Protein AF-A0A2V5UMS6-F1 (afdb_monomer_lite)

Secondary structure (DSSP, 8-state):
-HHHHHHHHHHHHHHHHHHHHHHSPPPHHHHHHHHHHHHHHHHHHHHHHHHHHHHHHHTTSS-HHHHHHHHHHHHHHHHHHHHHHHHHHHHHHHHHHT-TTHHHHIIIIIHHHHHHHHHHHHHHHHHHHHHHTTTT---

Foldseek 3Di:
DLVVVLLCVLLVVLVVVVVVCVVDVDDVVRVVVQLVVLLVLQVVLQVVLVVVLVVLVVVQQAPCVVCVVVLCCLQQVLLVVLLVSLLVNLVVVCVVVVPPCSVVCSVRHSNSNSNSSSNNSSSVVSVVVCVVVVRRHDD

Structure (mmCIF, N/CA/C/O backbone):
data_AF-A0A2V5UMS6-F1
#
_entry.id   AF-A0A2V5UMS6-F1
#
loop_
_atom_site.group_PDB
_atom_site.id
_atom_site.type_symbol
_atom_site.label_atom_id
_atom_site.label_alt_id
_atom_site.label_comp_id
_atom_site.label_asym_id
_atom_site.label_entity_id
_atom_site.label_seq_id
_atom_site.pdbx_PDB_ins_code
_atom_site.Cartn_x
_atom_site.Cartn_y
_atom_site.Cartn_z
_atom_site.occupancy
_atom_site.B_iso_or_equiv
_atom_site.auth_seq_id
_atom_site.auth_comp_id
_atom_site.auth_asym_id
_atom_site.auth_atom_id
_atom_site.pdbx_PDB_model_num
ATOM 1 N N . MET A 1 1 ? -15.959 -8.116 -5.291 1.00 67.62 1 MET A N 1
ATOM 2 C CA . MET A 1 1 ? -15.735 -6.894 -6.104 1.00 67.62 1 MET A CA 1
ATOM 3 C C . MET A 1 1 ? -14.686 -5.946 -5.527 1.00 67.62 1 MET A C 1
ATOM 5 O O . MET A 1 1 ? -13.758 -5.630 -6.252 1.00 67.62 1 MET A O 1
ATOM 9 N N . ARG A 1 2 ? -14.749 -5.524 -4.252 1.00 76.19 2 ARG A N 1
ATOM 10 C CA . ARG A 1 2 ? -13.819 -4.509 -3.702 1.00 76.19 2 ARG A CA 1
ATOM 11 C C . ARG A 1 2 ? -12.326 -4.853 -3.845 1.00 76.19 2 ARG A C 1
ATOM 13 O O . ARG A 1 2 ? -11.553 -4.011 -4.280 1.00 76.19 2 ARG A O 1
ATOM 20 N N . ARG A 1 3 ? -11.933 -6.109 -3.595 1.00 76.44 3 ARG A N 1
ATOM 21 C CA . ARG A 1 3 ? -10.543 -6.562 -3.803 1.00 76.44 3 ARG A CA 1
ATOM 22 C C . ARG A 1 3 ? -10.074 -6.418 -5.260 1.00 76.44 3 ARG A C 1
ATOM 24 O O . ARG A 1 3 ? -8.953 -6.006 -5.499 1.00 76.44 3 ARG A O 1
ATOM 31 N N . ILE A 1 4 ? -10.947 -6.686 -6.231 1.00 80.75 4 ILE A N 1
ATOM 32 C CA . ILE A 1 4 ? -10.613 -6.541 -7.656 1.00 80.75 4 ILE A CA 1
ATOM 33 C C . ILE A 1 4 ? -10.322 -5.069 -7.968 1.00 80.75 4 ILE A C 1
ATOM 35 O O . ILE A 1 4 ? -9.287 -4.776 -8.546 1.00 80.75 4 ILE A O 1
ATOM 39 N N . ILE A 1 5 ? -11.163 -4.149 -7.480 1.00 82.69 5 ILE A N 1
ATOM 40 C CA . ILE A 1 5 ? -10.970 -2.699 -7.651 1.00 82.69 5 ILE A CA 1
ATOM 41 C C . ILE A 1 5 ? -9.620 -2.250 -7.073 1.00 82.69 5 ILE A C 1
ATOM 43 O O . ILE A 1 5 ? -8.888 -1.517 -7.730 1.00 82.69 5 ILE A O 1
ATOM 47 N N . GLY A 1 6 ? -9.265 -2.725 -5.874 1.00 73.75 6 GLY A N 1
ATOM 48 C CA . GLY A 1 6 ? -7.975 -2.429 -5.245 1.00 73.75 6 GLY A CA 1
ATOM 49 C C . GLY A 1 6 ? -6.785 -2.887 -6.091 1.00 73.75 6 GLY A C 1
ATOM 50 O O . GLY A 1 6 ? -5.886 -2.095 -6.368 1.00 73.75 6 GLY A O 1
ATOM 51 N N . CYS A 1 7 ? -6.808 -4.133 -6.573 1.00 80.25 7 CYS A N 1
ATOM 52 C CA . CYS A 1 7 ? -5.758 -4.656 -7.449 1.00 80.25 7 CYS A CA 1
ATOM 53 C C . CYS A 1 7 ? -5.682 -3.897 -8.782 1.00 80.25 7 CYS A C 1
ATOM 55 O O . CYS A 1 7 ? -4.581 -3.626 -9.262 1.00 80.25 7 CYS A O 1
ATOM 57 N N . THR A 1 8 ? -6.824 -3.522 -9.369 1.00 82.69 8 THR A N 1
ATOM 58 C CA . THR A 1 8 ? -6.875 -2.743 -10.615 1.00 82.69 8 THR A CA 1
ATOM 59 C C . THR A 1 8 ? -6.287 -1.347 -10.430 1.00 82.69 8 THR A C 1
ATOM 61 O O . THR A 1 8 ? -5.528 -0.915 -11.287 1.00 82.69 8 THR A O 1
ATOM 64 N N . LEU A 1 9 ? -6.569 -0.662 -9.317 1.00 81.75 9 LEU A N 1
ATOM 65 C CA . LEU A 1 9 ? -5.994 0.657 -9.022 1.00 81.75 9 LEU A CA 1
ATOM 66 C C . LEU A 1 9 ? -4.468 0.600 -8.891 1.00 81.75 9 LEU A C 1
ATOM 68 O O . LEU A 1 9 ? -3.777 1.423 -9.488 1.00 81.75 9 LEU A O 1
ATOM 72 N N . ILE A 1 10 ? -3.947 -0.394 -8.162 1.00 82.38 10 ILE A N 1
ATOM 73 C CA . ILE A 1 10 ? -2.498 -0.594 -8.011 1.00 82.38 10 ILE A CA 1
ATOM 74 C C . ILE A 1 10 ? -1.867 -0.896 -9.377 1.00 82.38 10 ILE A C 1
ATOM 76 O O . ILE A 1 10 ? -0.898 -0.250 -9.765 1.00 82.38 10 ILE A O 1
ATOM 80 N N . SER A 1 11 ? -2.454 -1.825 -10.139 1.00 77.69 11 SER A N 1
ATOM 81 C CA . SER A 1 11 ? -1.942 -2.217 -11.461 1.00 77.69 11 SER A CA 1
ATOM 82 C C . SER A 1 11 ? -1.955 -1.049 -12.449 1.00 77.69 11 SER A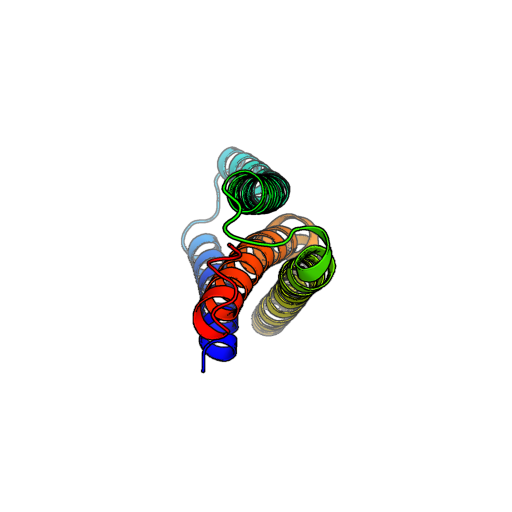 C 1
ATOM 84 O O . SER A 1 11 ? -0.977 -0.833 -13.157 1.00 77.69 11 SER A O 1
ATOM 86 N N . LEU A 1 12 ? -3.041 -0.270 -12.478 1.00 83.69 12 LEU A N 1
ATOM 87 C CA . LEU A 1 12 ? -3.199 0.877 -13.370 1.00 83.69 12 LEU A CA 1
ATOM 88 C C . LEU A 1 12 ? -2.189 1.981 -13.053 1.00 83.69 12 LEU A C 1
ATOM 90 O O . LEU A 1 12 ? -1.620 2.555 -13.975 1.00 83.69 12 LEU A O 1
ATOM 94 N N . ALA A 1 13 ? -1.950 2.271 -11.774 1.00 77.19 13 ALA A N 1
ATOM 95 C CA . ALA A 1 13 ? -0.986 3.290 -11.370 1.00 77.19 13 ALA A CA 1
ATOM 96 C C . ALA A 1 13 ? 0.449 2.921 -11.781 1.00 77.19 13 ALA A C 1
ATOM 98 O O . ALA A 1 13 ? 1.187 3.772 -12.276 1.00 77.19 13 ALA A O 1
ATOM 99 N N . ILE A 1 14 ? 0.819 1.646 -11.636 1.00 78.12 14 ILE A N 1
ATOM 100 C CA . ILE A 1 14 ? 2.140 1.136 -12.028 1.00 78.12 14 ILE A CA 1
ATOM 101 C C . ILE A 1 14 ? 2.278 1.124 -13.557 1.00 78.12 14 ILE A C 1
ATOM 103 O O . ILE A 1 14 ? 3.290 1.575 -14.087 1.00 78.12 14 ILE A O 1
ATOM 107 N N . LEU A 1 15 ? 1.234 0.699 -14.277 1.00 77.06 15 LEU A N 1
ATOM 108 C CA . LEU A 1 15 ? 1.198 0.732 -15.744 1.00 77.06 15 LEU A CA 1
ATOM 109 C C . LEU A 1 15 ? 1.281 2.157 -16.300 1.00 77.06 15 LEU A C 1
ATOM 111 O O . LEU A 1 15 ? 2.071 2.407 -17.203 1.00 77.06 15 LEU A O 1
ATOM 115 N N . MET A 1 16 ? 0.506 3.103 -15.760 1.00 75.50 16 MET A N 1
ATOM 116 C CA . MET A 1 16 ? 0.5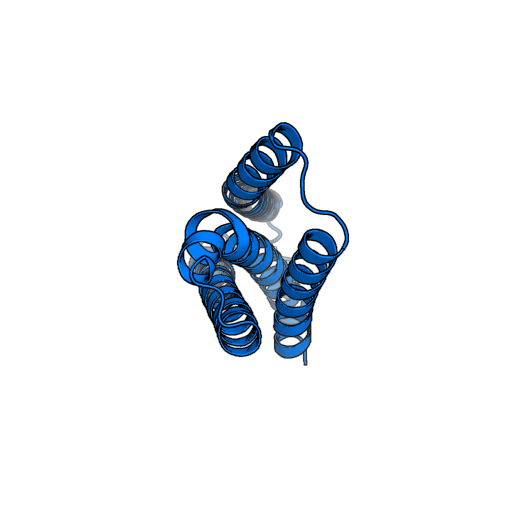77 4.504 -16.187 1.00 75.50 16 MET A CA 1
ATOM 117 C C . MET A 1 16 ? 1.972 5.081 -15.970 1.00 75.50 16 MET A C 1
ATOM 119 O O . MET A 1 16 ? 2.487 5.767 -16.847 1.00 75.50 16 MET A O 1
ATOM 123 N N . ARG A 1 17 ? 2.604 4.778 -14.831 1.00 72.00 17 ARG A N 1
ATOM 124 C CA . ARG A 1 17 ? 3.974 5.210 -14.557 1.00 72.00 17 ARG A CA 1
ATOM 125 C C . ARG A 1 17 ? 4.950 4.640 -15.590 1.00 72.00 17 ARG A C 1
ATOM 127 O O . ARG A 1 17 ? 5.729 5.408 -16.146 1.00 72.00 17 ARG A O 1
ATOM 134 N N . ALA A 1 18 ? 4.866 3.343 -15.887 1.00 68.56 18 ALA A N 1
ATOM 135 C CA . ALA A 1 18 ? 5.706 2.704 -16.900 1.00 68.56 18 ALA A CA 1
ATOM 136 C C . ALA A 1 18 ? 5.551 3.364 -18.285 1.00 68.56 18 ALA A C 1
ATOM 138 O O . ALA A 1 18 ? 6.548 3.706 -18.913 1.00 68.56 18 ALA A O 1
ATOM 139 N N . VAL A 1 19 ? 4.316 3.647 -18.715 1.00 67.94 19 VAL A N 1
ATOM 140 C CA . VAL A 1 19 ? 4.041 4.327 -19.996 1.00 67.94 19 VAL A CA 1
ATOM 141 C C . VAL A 1 19 ? 4.568 5.767 -20.012 1.00 67.94 19 VAL A C 1
ATOM 143 O O . VAL A 1 19 ? 5.121 6.210 -21.016 1.00 67.94 19 VAL A O 1
ATOM 146 N N . VAL A 1 20 ? 4.422 6.515 -18.913 1.00 66.12 20 VAL A N 1
ATOM 147 C CA . VAL A 1 20 ? 4.912 7.902 -18.819 1.00 66.12 20 VAL A CA 1
ATOM 148 C C . VAL A 1 20 ? 6.437 7.965 -18.919 1.00 66.12 20 VAL A C 1
ATOM 150 O O . VAL A 1 20 ? 6.952 8.850 -19.599 1.00 66.12 20 VAL A O 1
ATOM 153 N N . LEU A 1 21 ? 7.144 7.020 -18.296 1.00 62.22 21 LEU A N 1
ATOM 154 C CA . LEU A 1 21 ? 8.606 6.918 -18.377 1.00 62.22 21 LEU A CA 1
ATOM 155 C C . LEU A 1 21 ? 9.108 6.554 -19.773 1.00 62.22 21 LEU A C 1
ATOM 157 O O . LEU A 1 21 ? 10.153 7.050 -20.180 1.00 62.22 21 LEU A O 1
ATOM 161 N N . GLU A 1 22 ? 8.365 5.730 -20.515 1.00 61.59 22 GLU A N 1
ATOM 162 C CA . GLU A 1 22 ? 8.693 5.434 -21.914 1.00 61.59 22 GLU A CA 1
ATOM 163 C C . GLU A 1 22 ? 8.432 6.634 -22.836 1.00 61.59 22 GLU A C 1
ATOM 165 O O . GLU A 1 22 ? 9.221 6.904 -23.739 1.00 61.59 22 GLU A O 1
ATOM 170 N N . ALA A 1 23 ? 7.347 7.382 -22.607 1.00 59.34 23 ALA A N 1
ATOM 171 C CA . ALA A 1 23 ? 6.978 8.527 -23.440 1.00 59.34 23 ALA A CA 1
ATOM 172 C C . ALA A 1 23 ? 7.846 9.775 -23.192 1.00 59.34 23 ALA A C 1
ATOM 174 O O . ALA A 1 23 ? 8.004 10.601 -24.091 1.00 59.34 23 ALA A O 1
ATOM 175 N N . HIS A 1 24 ? 8.381 9.933 -21.979 1.00 56.72 24 HIS A N 1
ATOM 176 C CA . HIS A 1 24 ? 9.204 11.073 -21.581 1.00 56.72 24 HIS A CA 1
ATOM 177 C C . HIS A 1 24 ? 10.454 10.549 -20.866 1.00 56.72 24 HIS A C 1
ATOM 179 O O . HIS A 1 24 ? 10.401 10.350 -19.648 1.00 56.72 24 HIS A O 1
ATOM 185 N N . PRO A 1 25 ? 11.575 10.323 -21.581 1.00 57.47 25 PRO A N 1
ATOM 186 C CA . PRO A 1 25 ? 12.814 9.915 -20.934 1.00 57.47 25 PRO A CA 1
ATOM 187 C C . PRO A 1 25 ? 13.177 10.978 -19.890 1.00 57.47 25 PRO A C 1
ATOM 189 O O . PRO A 1 25 ? 13.256 12.166 -20.233 1.00 57.47 25 PRO A O 1
ATOM 192 N N . PRO A 1 26 ? 13.314 10.598 -18.609 1.00 55.03 26 PRO A N 1
ATOM 193 C CA . PRO A 1 26 ? 13.467 11.572 -17.548 1.00 55.03 26 PRO A CA 1
ATOM 194 C C . PRO A 1 26 ? 14.770 12.343 -17.753 1.00 55.03 26 PRO A C 1
ATOM 196 O O . PRO A 1 26 ? 15.816 11.779 -18.077 1.00 55.03 26 PRO A O 1
ATOM 199 N N . SER A 1 27 ? 14.714 13.659 -17.559 1.00 52.41 27 SER A N 1
ATOM 200 C CA . SER A 1 27 ? 15.935 14.421 -17.346 1.00 52.41 27 SER A CA 1
ATOM 201 C C . SER A 1 27 ? 16.548 13.971 -16.009 1.00 52.41 27 SER A C 1
ATOM 203 O O . SER A 1 27 ? 15.797 13.733 -15.062 1.00 52.41 27 SER A O 1
ATOM 205 N N . PRO A 1 28 ? 17.885 13.865 -15.895 1.00 57.69 28 PRO A N 1
ATOM 206 C CA . PRO A 1 28 ? 18.560 13.321 -14.713 1.00 57.69 28 PRO A CA 1
ATOM 207 C C . PRO A 1 28 ? 18.057 13.851 -13.351 1.00 57.69 28 PRO A C 1
ATOM 209 O O . PRO A 1 28 ? 17.862 13.039 -12.454 1.00 57.69 28 PRO A O 1
ATOM 212 N N . PRO A 1 29 ? 17.742 15.152 -13.164 1.00 59.28 29 PRO A N 1
ATOM 213 C CA . PRO A 1 29 ? 17.200 15.618 -11.883 1.00 59.28 29 PRO A CA 1
ATOM 214 C C . PRO A 1 29 ? 15.753 15.168 -11.611 1.00 59.28 29 PRO A C 1
ATOM 216 O O . PRO A 1 29 ? 15.359 15.057 -10.455 1.00 59.28 29 PRO A O 1
ATOM 219 N N . LEU A 1 30 ? 14.936 14.915 -12.639 1.00 60.62 30 LEU A N 1
ATOM 220 C CA . LEU A 1 30 ? 13.530 14.523 -12.476 1.00 60.62 30 LEU A CA 1
ATOM 221 C C . LEU A 1 30 ? 13.396 13.103 -11.907 1.00 60.62 30 LEU A C 1
ATOM 223 O O . LEU A 1 30 ? 12.480 12.832 -11.130 1.00 60.62 30 LEU A O 1
ATOM 227 N N . GLU A 1 31 ? 14.311 12.212 -12.286 1.00 64.69 31 GLU A N 1
ATOM 228 C CA . GLU A 1 31 ? 14.354 10.836 -11.792 1.00 64.69 31 GLU A CA 1
ATOM 229 C C . GLU A 1 31 ? 14.657 10.804 -10.289 1.00 64.69 31 GLU A C 1
ATOM 231 O O . GLU A 1 31 ? 13.918 10.171 -9.535 1.00 64.69 31 GLU A O 1
ATOM 236 N N . ASP A 1 32 ? 15.633 11.594 -9.833 1.00 65.88 32 ASP A N 1
ATOM 237 C CA . ASP A 1 32 ? 15.995 11.705 -8.416 1.00 65.88 32 ASP A CA 1
ATOM 238 C C . ASP A 1 32 ? 14.829 12.215 -7.551 1.00 65.88 32 ASP A C 1
ATOM 240 O O . ASP A 1 32 ? 14.541 11.657 -6.487 1.00 65.88 32 ASP A O 1
ATOM 244 N N . TYR A 1 33 ? 14.092 13.233 -8.017 1.00 68.94 33 TYR A N 1
ATOM 245 C CA . TYR A 1 33 ? 12.910 13.734 -7.303 1.00 68.94 33 TYR A CA 1
ATOM 246 C C . TYR A 1 33 ? 11.759 12.722 -7.276 1.00 68.94 33 TYR A C 1
ATOM 248 O O . TYR A 1 33 ? 11.061 12.616 -6.264 1.00 68.94 33 TYR A O 1
ATOM 256 N N . LEU A 1 34 ? 11.550 11.969 -8.361 1.00 68.38 34 LEU A N 1
ATOM 257 C CA . LEU A 1 34 ? 10.515 10.934 -8.433 1.00 68.38 34 LEU A CA 1
ATOM 258 C C . LEU A 1 34 ? 10.833 9.756 -7.512 1.00 68.38 34 LEU A C 1
ATOM 260 O O . LEU A 1 34 ? 9.951 9.321 -6.771 1.00 68.38 34 LEU A O 1
ATOM 264 N N . VAL A 1 35 ? 12.081 9.279 -7.508 1.00 71.25 35 VAL A N 1
ATOM 265 C CA . VAL A 1 35 ? 12.558 8.261 -6.561 1.00 71.25 35 VAL A CA 1
ATOM 266 C C . VAL A 1 35 ? 12.320 8.759 -5.138 1.00 71.25 35 VAL A C 1
ATOM 268 O O . VAL A 1 35 ? 11.621 8.106 -4.364 1.00 71.25 35 VAL A O 1
ATOM 271 N N . MET A 1 36 ? 12.807 9.955 -4.800 1.00 74.56 36 MET A N 1
ATOM 272 C CA . MET A 1 36 ? 12.665 10.503 -3.451 1.00 74.56 36 MET A CA 1
ATOM 273 C C . MET A 1 36 ? 11.192 10.640 -3.032 1.00 74.56 36 MET A C 1
ATOM 275 O O . MET A 1 36 ? 10.828 10.242 -1.925 1.00 74.56 36 MET A O 1
ATOM 279 N N . GLY A 1 37 ? 10.319 11.123 -3.921 1.00 74.38 37 GLY A N 1
ATOM 280 C CA . GLY A 1 37 ? 8.883 11.238 -3.659 1.00 74.38 37 GLY A CA 1
ATOM 281 C C . GLY A 1 37 ? 8.196 9.889 -3.422 1.00 74.38 37 GLY A C 1
ATOM 282 O O . GLY A 1 37 ? 7.389 9.758 -2.501 1.00 74.38 37 GLY A O 1
ATOM 283 N N . ILE A 1 38 ? 8.547 8.865 -4.201 1.00 78.81 38 ILE A N 1
ATOM 284 C CA . ILE A 1 38 ? 8.000 7.509 -4.069 1.00 78.81 38 ILE A CA 1
ATOM 285 C C . ILE A 1 38 ? 8.444 6.854 -2.752 1.00 78.81 38 ILE A C 1
ATOM 287 O O . ILE A 1 38 ? 7.632 6.238 -2.058 1.00 78.81 38 ILE A O 1
ATOM 291 N N . TRP A 1 39 ? 9.707 7.030 -2.364 1.00 78.75 39 TRP A N 1
ATOM 292 C CA . TRP A 1 39 ? 10.224 6.516 -1.093 1.00 78.75 39 TRP A CA 1
ATOM 293 C C . TRP A 1 39 ? 9.610 7.215 0.123 1.00 78.75 39 TRP A C 1
ATOM 295 O O . TRP A 1 39 ? 9.443 6.584 1.164 1.00 78.75 39 TRP A O 1
ATOM 305 N N . VAL A 1 40 ? 9.212 8.483 -0.009 1.00 84.12 40 VAL A N 1
ATOM 306 C CA . VAL A 1 40 ? 8.481 9.225 1.033 1.00 84.12 40 VAL A CA 1
ATOM 307 C C . VAL A 1 40 ? 7.003 8.819 1.097 1.00 84.12 40 VAL A C 1
ATOM 309 O O . VAL A 1 40 ? 6.406 8.849 2.176 1.00 84.12 40 VAL A O 1
ATOM 312 N N . LEU A 1 41 ? 6.405 8.384 -0.017 1.00 80.25 41 LEU A N 1
ATOM 313 C CA . LEU A 1 41 ? 4.996 7.983 -0.070 1.00 80.25 41 LEU A CA 1
ATOM 314 C C . LEU A 1 41 ? 4.684 6.822 0.883 1.00 80.25 41 LEU A C 1
ATOM 316 O O . LEU A 1 41 ? 3.656 6.849 1.555 1.00 80.25 41 LEU A O 1
ATOM 320 N N . VAL A 1 42 ? 5.564 5.821 0.964 1.00 83.56 42 VAL A N 1
ATOM 321 C CA . VAL A 1 42 ? 5.374 4.628 1.808 1.00 83.56 42 VAL A CA 1
ATOM 322 C C . VAL A 1 42 ? 5.226 4.977 3.298 1.00 83.56 42 VAL A C 1
ATOM 324 O O . VAL A 1 42 ? 4.177 4.664 3.872 1.00 83.56 42 VAL A O 1
ATOM 327 N N . PRO A 1 43 ? 6.204 5.643 3.949 1.00 85.56 43 PRO A N 1
ATOM 328 C CA . PRO A 1 43 ? 6.076 6.016 5.352 1.00 85.56 43 PRO A CA 1
ATOM 329 C C . PRO A 1 43 ? 4.940 7.017 5.577 1.00 85.56 43 PRO A C 1
ATOM 331 O O . PRO A 1 43 ? 4.265 6.922 6.598 1.00 85.56 43 PRO A O 1
ATOM 334 N N . MET A 1 44 ? 4.666 7.926 4.633 1.00 87.00 44 MET A N 1
ATOM 335 C CA . MET A 1 44 ? 3.558 8.882 4.762 1.00 87.00 44 MET A CA 1
ATOM 336 C C . MET A 1 44 ? 2.187 8.206 4.717 1.00 87.00 44 MET A C 1
ATOM 338 O O . MET A 1 44 ? 1.343 8.485 5.567 1.00 87.00 44 MET A O 1
ATOM 342 N N . ALA A 1 45 ? 1.961 7.285 3.778 1.00 87.06 45 ALA A N 1
ATOM 343 C CA . ALA A 1 45 ? 0.714 6.527 3.684 1.00 87.06 45 ALA A CA 1
ATOM 344 C C . ALA A 1 45 ? 0.476 5.688 4.947 1.00 87.06 45 ALA A C 1
ATOM 346 O O . ALA A 1 45 ? -0.642 5.640 5.469 1.00 87.06 45 ALA A O 1
ATOM 347 N N . PHE A 1 46 ? 1.533 5.064 5.469 1.00 87.94 46 PHE A N 1
ATOM 348 C CA . PHE A 1 46 ? 1.457 4.274 6.692 1.00 87.94 46 PHE A CA 1
ATOM 349 C C . PHE A 1 46 ? 1.185 5.151 7.922 1.00 87.94 46 PHE A C 1
ATOM 351 O O . PHE A 1 46 ? 0.267 4.865 8.693 1.00 87.94 46 PHE A O 1
ATOM 358 N N . LEU A 1 47 ? 1.914 6.262 8.067 1.00 90.69 47 LEU A N 1
ATOM 359 C CA . LEU A 1 47 ? 1.741 7.214 9.164 1.00 90.69 47 LEU A CA 1
ATOM 360 C C . LEU A 1 47 ? 0.329 7.809 9.172 1.00 90.69 47 LEU A C 1
ATOM 362 O O . LEU A 1 47 ? -0.321 7.818 10.214 1.00 90.69 47 LEU A O 1
ATOM 366 N N . LEU A 1 48 ? -0.176 8.247 8.016 1.00 91.00 48 LEU A N 1
ATOM 367 C CA . LEU A 1 48 ? -1.541 8.762 7.883 1.00 91.00 48 LEU A CA 1
ATOM 368 C C . LEU A 1 48 ? -2.583 7.708 8.274 1.00 91.00 48 LEU A C 1
ATOM 370 O O . LEU A 1 48 ? -3.523 8.023 9.003 1.00 91.00 48 LEU A O 1
ATOM 374 N N . SER A 1 49 ? -2.392 6.455 7.855 1.00 90.75 49 SER A N 1
ATOM 375 C CA . SER A 1 49 ? -3.295 5.352 8.211 1.00 90.75 49 SER A CA 1
ATOM 376 C C . SER A 1 49 ? -3.335 5.125 9.727 1.00 90.75 49 SER A C 1
ATOM 378 O O . SER A 1 49 ? -4.415 4.966 10.297 1.00 90.75 49 SER A O 1
ATOM 380 N N . ILE A 1 50 ? -2.176 5.179 10.396 1.00 91.94 50 ILE A N 1
ATOM 381 C CA . ILE A 1 50 ? -2.079 5.083 11.860 1.00 91.94 50 ILE A CA 1
ATOM 382 C C . ILE A 1 50 ? -2.749 6.279 12.537 1.00 91.94 50 ILE A C 1
ATOM 384 O O . ILE A 1 50 ? -3.525 6.087 13.471 1.00 91.94 50 ILE A O 1
ATOM 388 N N . ILE A 1 51 ? -2.481 7.505 12.078 1.00 91.38 51 ILE A N 1
ATOM 389 C CA . ILE A 1 51 ? -3.071 8.720 12.655 1.00 91.38 51 ILE A CA 1
ATOM 390 C C . ILE A 1 51 ? -4.597 8.629 12.611 1.00 91.38 51 ILE A C 1
ATOM 392 O O . ILE A 1 51 ? -5.253 8.853 13.627 1.00 91.38 51 ILE A O 1
ATOM 396 N N . VAL A 1 52 ? -5.177 8.244 11.471 1.00 89.81 52 VAL A N 1
ATOM 397 C CA . VAL A 1 52 ? -6.636 8.121 11.359 1.00 89.81 52 VAL A CA 1
ATOM 398 C C . VAL A 1 52 ? -7.171 6.979 12.225 1.00 89.81 52 VAL A C 1
ATOM 400 O O . VAL A 1 52 ? -8.193 7.162 12.884 1.00 89.81 52 VAL A O 1
ATOM 403 N N . PHE A 1 53 ? -6.483 5.835 12.290 1.00 90.69 53 PHE A N 1
ATOM 404 C CA . PHE A 1 53 ? -6.849 4.737 13.192 1.00 90.69 53 PHE A CA 1
ATOM 405 C C . PHE A 1 53 ? -6.901 5.199 14.659 1.00 90.69 53 PHE A C 1
ATOM 407 O O . PHE A 1 53 ? -7.889 4.958 15.355 1.00 90.69 53 PHE A O 1
ATOM 414 N N . LEU A 1 54 ? -5.884 5.938 15.112 1.00 91.06 54 LEU A N 1
ATOM 415 C CA . LEU A 1 54 ? -5.833 6.499 16.463 1.00 91.06 54 LEU A CA 1
ATOM 416 C C . LEU A 1 54 ? -6.941 7.531 16.697 1.00 91.06 54 LEU A C 1
ATOM 418 O O . LEU A 1 54 ? -7.611 7.464 17.724 1.00 91.06 54 LEU A O 1
ATOM 422 N N . ILE A 1 55 ? -7.189 8.438 15.744 1.00 90.75 55 ILE A N 1
ATOM 423 C CA . ILE A 1 55 ? -8.281 9.422 15.830 1.00 90.75 55 ILE A CA 1
ATOM 424 C C . ILE A 1 55 ? -9.636 8.718 15.965 1.00 90.75 55 ILE A C 1
ATOM 426 O O . ILE A 1 55 ? -10.442 9.100 16.810 1.00 90.75 55 ILE A O 1
ATOM 430 N N . LEU A 1 56 ? -9.896 7.670 15.177 1.00 88.56 56 LEU A N 1
ATOM 431 C CA . LEU A 1 56 ? -11.139 6.901 15.274 1.00 88.56 56 LEU A CA 1
ATOM 432 C C . LEU A 1 56 ? -11.288 6.226 16.646 1.00 88.56 56 LEU A C 1
ATOM 434 O O . LEU A 1 56 ? -12.396 6.187 17.183 1.00 88.56 56 LEU A O 1
ATOM 438 N N . GLY A 1 57 ? -10.190 5.740 17.230 1.00 87.56 57 GLY A N 1
ATOM 439 C CA . GLY A 1 57 ? -10.185 5.194 18.589 1.00 87.56 57 GLY A CA 1
ATOM 440 C C . GLY A 1 57 ? -10.437 6.248 19.666 1.00 87.56 57 GLY A C 1
ATOM 441 O O . GLY A 1 57 ? -11.249 6.028 20.560 1.00 87.56 57 GLY A O 1
ATOM 442 N N . LEU A 1 58 ? -9.794 7.416 19.558 1.00 89.19 58 LEU A N 1
ATOM 443 C CA . LEU A 1 58 ? -9.980 8.545 20.480 1.00 89.19 58 LEU A CA 1
ATOM 444 C C . LEU A 1 58 ? -11.416 9.079 20.453 1.00 89.19 58 LEU A C 1
ATOM 446 O O . LEU A 1 58 ? -11.978 9.402 21.496 1.00 89.19 58 LEU A O 1
ATOM 450 N N . LEU A 1 59 ? -12.034 9.114 19.271 1.00 88.50 59 LEU A N 1
ATOM 451 C CA . LEU A 1 59 ? -13.437 9.490 19.090 1.00 88.50 59 LEU A CA 1
ATOM 452 C C . LEU A 1 59 ? -14.423 8.385 19.505 1.00 88.50 59 LEU A C 1
ATOM 454 O O . LEU A 1 59 ? -15.618 8.541 19.265 1.00 88.50 59 LEU A O 1
ATOM 458 N N . LYS A 1 60 ? -13.945 7.269 20.078 1.00 82.94 60 LYS A N 1
ATOM 459 C CA . LYS A 1 60 ? -14.739 6.083 20.448 1.00 82.94 60 LYS A CA 1
ATOM 460 C C . LYS A 1 60 ? -15.562 5.489 19.295 1.00 82.94 60 LYS A C 1
ATOM 462 O O . LYS A 1 60 ? -16.504 4.735 19.512 1.00 82.94 60 LYS A O 1
ATOM 467 N N . LYS A 1 61 ? -15.185 5.775 18.046 1.00 83.81 61 LYS A N 1
ATOM 468 C CA . LYS A 1 61 ? -15.832 5.187 16.862 1.00 83.81 61 LYS A CA 1
ATOM 469 C C . LYS A 1 61 ? -15.440 3.727 16.677 1.00 83.81 61 LYS A C 1
ATOM 471 O O . LYS A 1 61 ? -16.191 2.951 16.106 1.00 83.81 61 LYS A O 1
ATOM 476 N N . ILE A 1 62 ? -14.269 3.338 17.175 1.00 86.81 62 ILE A N 1
ATOM 477 C CA . ILE A 1 62 ? -13.777 1.962 17.118 1.00 86.81 62 ILE A CA 1
ATOM 478 C C . ILE A 1 62 ? -13.170 1.554 18.461 1.00 86.81 62 ILE A C 1
ATOM 480 O O . ILE A 1 62 ? -12.574 2.373 19.164 1.00 86.81 62 ILE A O 1
ATOM 484 N N . ARG A 1 63 ? -13.235 0.262 18.787 1.00 86.19 63 ARG A N 1
ATOM 485 C CA . ARG A 1 63 ? -12.446 -0.321 19.879 1.00 86.19 63 ARG A CA 1
ATOM 486 C C . ARG A 1 63 ? -11.059 -0.702 19.381 1.00 86.19 63 ARG A C 1
ATOM 488 O O . ARG A 1 63 ? -10.897 -1.711 18.698 1.00 86.19 63 ARG A O 1
ATOM 495 N N . LEU A 1 64 ? -10.055 0.092 19.756 1.00 83.19 64 LEU A N 1
ATOM 496 C CA . LEU A 1 64 ? -8.662 -0.091 19.324 1.00 83.19 64 LEU A CA 1
ATOM 497 C C . LEU A 1 64 ? -8.150 -1.518 19.571 1.00 83.19 64 LEU A C 1
ATOM 499 O O . LEU A 1 64 ? -7.592 -2.122 18.663 1.00 83.19 64 LEU A O 1
ATOM 503 N N . ALA A 1 65 ? -8.390 -2.077 20.762 1.00 83.62 65 ALA A N 1
ATOM 504 C CA . ALA A 1 65 ? -7.907 -3.409 21.133 1.00 83.62 65 ALA A CA 1
ATOM 505 C C . ALA A 1 65 ? -8.489 -4.541 20.264 1.00 83.62 65 ALA A C 1
ATOM 507 O O . ALA A 1 65 ? -7.792 -5.506 19.969 1.00 83.62 65 ALA A O 1
ATOM 508 N N . GLU A 1 66 ? -9.745 -4.411 19.825 1.00 84.50 66 GLU A N 1
ATOM 509 C CA . GLU A 1 66 ? -10.417 -5.413 18.984 1.00 84.50 66 GLU A CA 1
ATOM 510 C C . GLU A 1 66 ? -10.045 -5.255 17.500 1.00 84.50 66 GLU A C 1
ATOM 512 O O . GLU A 1 66 ? -9.990 -6.233 16.758 1.00 84.50 66 GLU A O 1
ATOM 517 N N . GLN A 1 67 ? -9.791 -4.019 17.060 1.00 87.31 67 GLN A N 1
ATOM 518 C CA . GLN A 1 67 ? -9.612 -3.674 15.646 1.00 87.31 67 GLN A CA 1
ATOM 519 C C . GLN A 1 67 ? -8.152 -3.594 15.199 1.00 87.31 67 GLN A C 1
ATOM 521 O O . GLN A 1 67 ? -7.888 -3.597 13.999 1.00 87.31 67 GLN A O 1
ATOM 526 N N . PHE A 1 68 ? -7.202 -3.526 16.135 1.00 88.44 68 PHE A N 1
ATOM 527 C CA . PHE A 1 68 ? -5.780 -3.363 15.833 1.00 88.44 68 PHE A CA 1
ATOM 528 C C . PHE A 1 68 ? -5.258 -4.452 14.896 1.00 88.44 68 PHE A C 1
ATOM 530 O O . PHE A 1 68 ? -4.697 -4.144 13.849 1.00 88.44 68 PHE A O 1
ATOM 537 N N . PHE A 1 69 ? -5.478 -5.724 15.235 1.00 90.31 69 PHE A N 1
ATOM 538 C CA . PHE A 1 69 ? -4.970 -6.829 14.424 1.00 90.31 69 PHE A CA 1
ATOM 539 C C . PHE A 1 69 ? -5.577 -6.825 13.016 1.00 90.31 69 PHE A C 1
ATOM 541 O O . PHE A 1 69 ? -4.856 -6.974 12.034 1.00 90.31 69 PHE A O 1
ATOM 548 N N . ASP A 1 70 ? -6.884 -6.574 12.902 1.00 90.00 70 ASP A N 1
ATOM 549 C CA . ASP A 1 70 ? -7.572 -6.535 11.609 1.00 90.00 70 ASP A CA 1
ATOM 550 C C . ASP A 1 70 ? -7.105 -5.365 10.728 1.00 90.00 70 ASP A C 1
ATOM 552 O O . ASP A 1 70 ? -6.874 -5.536 9.528 1.00 90.00 70 ASP A O 1
ATOM 556 N N . PHE A 1 71 ? -6.888 -4.192 11.330 1.00 92.44 71 PHE A N 1
ATOM 557 C CA . PHE A 1 71 ? -6.292 -3.035 10.664 1.00 92.44 71 PHE A CA 1
ATOM 558 C C . PHE A 1 71 ? -4.888 -3.361 10.144 1.00 92.44 71 PHE A C 1
ATOM 560 O O . PHE A 1 71 ? -4.620 -3.182 8.954 1.00 92.44 71 PHE A O 1
ATOM 567 N N . PHE A 1 72 ? -4.013 -3.896 11.001 1.00 91.50 72 PHE A N 1
ATOM 568 C CA . PHE A 1 72 ? -2.647 -4.257 10.620 1.00 91.50 72 PHE A CA 1
ATOM 569 C C . PHE A 1 72 ? -2.631 -5.310 9.512 1.00 91.50 72 PHE A C 1
ATOM 571 O O . PHE A 1 72 ? -1.936 -5.122 8.515 1.00 91.50 72 PHE A O 1
ATOM 578 N N . CYS A 1 73 ? -3.430 -6.374 9.626 1.00 92.00 73 CYS A N 1
ATOM 579 C CA . CYS A 1 73 ? -3.540 -7.399 8.590 1.00 92.00 73 CYS A CA 1
ATOM 580 C C . CYS A 1 73 ? -4.029 -6.829 7.256 1.00 92.00 73 CYS A C 1
ATOM 582 O O . CYS A 1 73 ? -3.519 -7.225 6.209 1.00 92.00 73 CYS A O 1
ATOM 584 N N . SER A 1 74 ? -4.983 -5.894 7.275 1.00 92.00 74 SER A N 1
ATOM 585 C CA . SER A 1 74 ? -5.446 -5.243 6.050 1.00 92.00 74 SER A CA 1
ATOM 586 C C . SER A 1 74 ? -4.343 -4.382 5.434 1.00 92.00 74 SER A C 1
ATOM 588 O O . SER A 1 74 ? -3.997 -4.564 4.269 1.00 92.00 74 SER A O 1
ATOM 590 N N . VAL A 1 75 ? -3.738 -3.481 6.208 1.00 92.69 75 VAL A N 1
ATOM 591 C CA . VAL A 1 75 ? -2.719 -2.550 5.704 1.00 92.69 75 VAL A CA 1
ATOM 592 C C . VAL A 1 75 ? -1.474 -3.293 5.211 1.00 92.69 75 VAL A C 1
ATOM 594 O O . VAL A 1 75 ? -1.068 -3.102 4.066 1.00 92.69 75 VAL A O 1
ATOM 597 N N . PHE A 1 76 ? -0.907 -4.196 6.017 1.00 92.31 76 PHE A N 1
ATOM 598 C CA . PHE A 1 76 ? 0.277 -4.969 5.624 1.00 92.31 76 PHE A CA 1
ATOM 599 C C . PHE A 1 76 ? -0.017 -5.983 4.520 1.00 92.31 76 PHE A C 1
ATOM 601 O O . PHE A 1 76 ? 0.788 -6.133 3.602 1.00 92.31 76 PHE A O 1
ATOM 608 N N . GLY A 1 77 ? -1.165 -6.664 4.573 1.00 92.12 77 GLY A N 1
ATOM 609 C CA . GLY A 1 77 ? -1.539 -7.643 3.553 1.00 92.12 77 GLY A CA 1
ATOM 610 C C . GLY A 1 77 ? -1.648 -7.006 2.170 1.00 92.12 77 GLY A C 1
ATOM 611 O O . GLY A 1 77 ? -1.145 -7.552 1.189 1.00 92.12 77 GLY A O 1
ATOM 612 N N . TRP A 1 78 ? -2.234 -5.811 2.094 1.00 93.38 78 TRP A N 1
ATOM 613 C CA . TRP A 1 78 ? -2.311 -5.064 0.844 1.00 93.38 78 TRP A CA 1
ATOM 614 C C . TRP A 1 78 ? -0.994 -4.403 0.442 1.00 93.38 78 TRP A C 1
ATOM 616 O O . TRP A 1 78 ? -0.717 -4.342 -0.752 1.00 93.38 78 TRP A O 1
ATOM 626 N N . ALA A 1 79 ? -0.163 -3.960 1.387 1.00 91.06 79 ALA A N 1
ATOM 627 C CA . ALA A 1 79 ? 1.180 -3.462 1.092 1.00 91.06 79 ALA A CA 1
ATOM 628 C C . ALA A 1 79 ? 2.053 -4.544 0.424 1.00 91.06 79 ALA A C 1
ATOM 630 O O . ALA A 1 79 ? 2.647 -4.303 -0.628 1.00 91.06 79 ALA A O 1
ATOM 631 N N . LEU A 1 80 ? 2.056 -5.764 0.975 1.00 92.06 80 LEU A N 1
ATOM 632 C CA . LEU A 1 80 ? 2.738 -6.921 0.382 1.00 92.06 80 LEU A CA 1
ATOM 633 C C . LEU A 1 80 ? 2.106 -7.335 -0.954 1.00 92.06 80 LEU A C 1
ATOM 635 O O . LEU A 1 80 ? 2.820 -7.635 -1.910 1.00 92.06 80 LEU A O 1
ATOM 639 N N . GLY A 1 81 ? 0.774 -7.302 -1.048 1.00 89.44 81 GLY A N 1
ATOM 640 C CA . GLY A 1 81 ? 0.064 -7.539 -2.305 1.00 89.44 81 GLY A CA 1
ATOM 641 C C . GLY A 1 81 ? 0.449 -6.532 -3.392 1.00 89.44 81 GLY A C 1
ATOM 642 O O . GLY A 1 81 ? 0.669 -6.917 -4.538 1.00 89.44 81 GLY A O 1
ATOM 643 N N . GLY A 1 82 ? 0.598 -5.257 -3.030 1.00 88.25 82 GLY A N 1
ATOM 644 C CA . GLY A 1 82 ? 1.030 -4.194 -3.930 1.00 88.25 82 GLY A CA 1
ATOM 645 C C . GLY A 1 82 ? 2.456 -4.387 -4.441 1.00 88.25 82 GLY A C 1
ATOM 646 O O . GLY A 1 82 ? 2.694 -4.222 -5.635 1.00 88.25 82 GLY A O 1
ATOM 647 N N . LEU A 1 83 ? 3.377 -4.835 -3.581 1.00 89.31 83 LEU A N 1
ATOM 648 C CA . LEU A 1 83 ? 4.730 -5.229 -3.989 1.00 89.31 83 LEU A CA 1
ATOM 649 C C . LEU A 1 83 ? 4.708 -6.399 -4.987 1.00 89.31 83 LEU A C 1
ATOM 651 O O . LEU A 1 83 ? 5.434 -6.387 -5.983 1.00 89.31 83 LEU A O 1
ATOM 655 N N . GLY A 1 84 ? 3.856 -7.398 -4.743 1.00 87.81 84 GLY A N 1
ATOM 656 C CA . GLY A 1 84 ? 3.677 -8.539 -5.643 1.00 87.81 84 GLY A CA 1
ATOM 657 C C . GLY A 1 84 ? 3.150 -8.124 -7.020 1.00 87.81 84 GLY A C 1
ATOM 658 O O . GLY A 1 84 ? 3.692 -8.550 -8.038 1.00 87.81 84 GLY A O 1
ATOM 659 N N . ILE A 1 85 ? 2.142 -7.244 -7.057 1.00 87.19 85 ILE A N 1
ATOM 660 C CA . ILE A 1 85 ? 1.591 -6.691 -8.305 1.00 87.19 85 ILE A CA 1
ATOM 661 C C . ILE A 1 85 ? 2.658 -5.887 -9.055 1.00 87.19 85 ILE A C 1
ATOM 663 O O . ILE A 1 85 ? 2.831 -6.089 -10.255 1.00 87.19 85 ILE A O 1
ATOM 667 N N . ALA A 1 86 ? 3.407 -5.025 -8.361 1.00 85.44 86 ALA A N 1
ATOM 668 C CA . ALA A 1 86 ? 4.496 -4.259 -8.963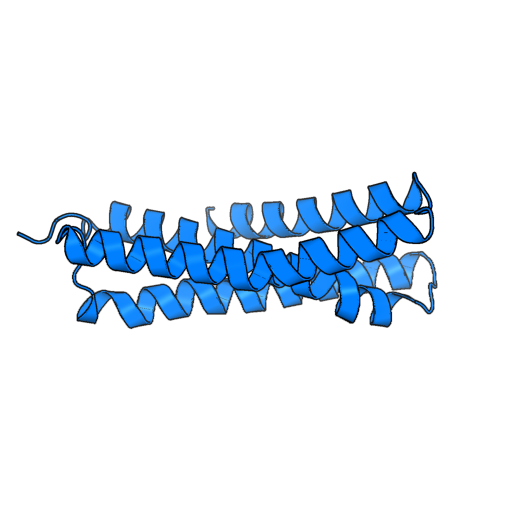 1.00 85.44 86 ALA A CA 1
ATOM 669 C C . ALA A 1 86 ? 5.553 -5.161 -9.594 1.00 85.44 86 ALA A C 1
ATOM 671 O O . ALA A 1 86 ? 5.915 -4.979 -10.755 1.00 85.44 86 ALA A O 1
ATOM 672 N N . SER A 1 87 ? 5.970 -6.192 -8.862 1.00 84.12 87 SER A N 1
ATOM 673 C CA . SER A 1 87 ? 6.926 -7.183 -9.354 1.00 84.12 87 SER A CA 1
ATOM 674 C C . SER A 1 87 ? 6.406 -7.874 -10.618 1.00 84.12 87 SER A C 1
ATOM 676 O O . SER A 1 87 ? 7.129 -7.965 -11.605 1.00 84.12 87 SER A O 1
ATOM 678 N N . ALA A 1 88 ? 5.140 -8.306 -10.628 1.00 84.75 88 ALA A N 1
ATOM 679 C CA . ALA A 1 88 ? 4.542 -8.982 -11.778 1.00 84.75 88 ALA A CA 1
ATOM 680 C C . ALA A 1 88 ? 4.478 -8.083 -13.026 1.00 84.75 88 ALA A C 1
ATOM 682 O O . ALA A 1 88 ? 4.836 -8.528 -14.117 1.00 84.75 88 ALA A O 1
ATOM 683 N N . VAL A 1 89 ? 4.063 -6.821 -12.867 1.00 82.12 89 VAL A N 1
ATOM 684 C CA . VAL A 1 89 ? 3.972 -5.857 -13.976 1.00 82.12 89 VAL A CA 1
ATOM 685 C C . VAL A 1 89 ? 5.355 -5.554 -14.545 1.00 82.12 89 VAL A C 1
ATOM 687 O O . VAL A 1 89 ? 5.542 -5.624 -15.758 1.00 82.12 89 VAL A O 1
ATOM 690 N N . VAL A 1 90 ? 6.344 -5.278 -13.692 1.00 78.00 90 VAL A N 1
ATOM 691 C CA . VAL A 1 90 ? 7.694 -4.957 -14.167 1.00 78.00 90 VAL A CA 1
ATOM 692 C C . VAL A 1 90 ? 8.362 -6.163 -14.817 1.00 78.00 90 VAL A C 1
ATOM 694 O O . VAL A 1 90 ? 8.997 -5.999 -15.855 1.00 78.00 90 VAL A O 1
ATOM 697 N N . ILE A 1 91 ? 8.193 -7.376 -14.277 1.00 81.50 91 ILE A N 1
ATOM 698 C CA . ILE A 1 91 ? 8.704 -8.601 -14.913 1.00 81.50 91 ILE A CA 1
ATOM 699 C C . ILE A 1 91 ? 8.090 -8.770 -16.306 1.00 81.50 91 ILE A C 1
ATOM 701 O O . ILE A 1 91 ? 8.822 -9.044 -17.255 1.00 81.50 91 ILE A O 1
ATOM 705 N N . ALA A 1 92 ? 6.778 -8.562 -16.453 1.00 80.75 92 ALA A N 1
ATOM 706 C CA . ALA A 1 92 ? 6.100 -8.673 -17.743 1.00 80.75 92 ALA A CA 1
ATOM 707 C C . ALA A 1 92 ? 6.621 -7.647 -18.766 1.00 80.75 92 ALA A C 1
ATOM 709 O O . ALA A 1 92 ? 6.939 -8.018 -19.894 1.00 80.75 92 ALA A O 1
ATOM 710 N N . ILE A 1 93 ? 6.770 -6.382 -18.362 1.00 75.75 93 ILE A N 1
ATOM 711 C CA . ILE A 1 93 ? 7.304 -5.309 -19.216 1.00 75.75 93 ILE A CA 1
ATOM 712 C C . ILE A 1 93 ? 8.772 -5.581 -19.575 1.00 75.75 93 ILE A C 1
ATOM 714 O O . ILE A 1 93 ? 9.162 -5.481 -20.735 1.00 75.75 93 ILE A O 1
ATOM 718 N N . SER A 1 94 ? 9.585 -6.001 -18.606 1.00 75.00 94 SER A N 1
ATOM 719 C CA . SER A 1 94 ? 11.012 -6.281 -18.819 1.00 75.00 94 SER A CA 1
ATOM 720 C C . SER A 1 94 ? 11.231 -7.467 -19.752 1.00 75.00 94 SER A C 1
ATOM 722 O O . SER A 1 94 ? 12.124 -7.422 -20.594 1.00 75.00 94 SER A O 1
ATOM 724 N N . ALA A 1 95 ? 10.400 -8.508 -19.634 1.00 78.81 95 ALA A N 1
ATOM 725 C CA . ALA A 1 95 ? 10.407 -9.646 -20.545 1.00 78.81 95 ALA A CA 1
ATOM 726 C C . ALA A 1 95 ? 9.962 -9.242 -21.958 1.00 78.81 95 ALA A C 1
ATOM 728 O O . ALA A 1 95 ? 10.557 -9.696 -22.932 1.00 78.81 95 ALA A O 1
ATOM 729 N N . TYR A 1 96 ? 8.957 -8.368 -22.071 1.00 79.00 96 TYR A N 1
ATOM 730 C CA . TYR A 1 96 ? 8.461 -7.876 -23.356 1.00 79.00 96 TYR A CA 1
ATOM 731 C C . TYR A 1 96 ? 9.502 -7.025 -24.104 1.00 79.00 96 TYR A C 1
ATOM 733 O O . TYR A 1 96 ? 9.686 -7.201 -25.305 1.00 79.00 96 TYR A O 1
ATOM 741 N N . TYR A 1 97 ? 10.226 -6.154 -23.395 1.00 73.06 97 TYR A N 1
ATOM 742 C CA . TYR A 1 97 ? 11.230 -5.255 -23.983 1.00 73.06 97 TYR A CA 1
ATOM 743 C C . TYR A 1 97 ? 12.677 -5.769 -23.911 1.00 73.06 97 TYR A C 1
ATOM 745 O O . TYR A 1 97 ? 13.594 -5.053 -24.309 1.00 73.06 97 TYR A O 1
ATOM 753 N N . ALA A 1 98 ? 12.907 -6.981 -23.392 1.00 72.69 98 ALA A N 1
ATOM 754 C CA . ALA A 1 98 ? 14.239 -7.547 -23.139 1.00 72.69 98 ALA A CA 1
ATOM 755 C C . ALA A 1 98 ? 15.182 -6.598 -22.360 1.00 72.69 98 ALA A C 1
ATOM 757 O O . ALA A 1 98 ? 16.392 -6.565 -22.591 1.00 72.69 98 ALA A O 1
ATOM 758 N N . SER A 1 99 ? 14.628 -5.806 -21.434 1.00 66.19 99 SER A N 1
ATOM 759 C CA . SER A 1 99 ? 15.383 -4.776 -20.716 1.00 66.19 99 SER A CA 1
ATOM 760 C C . SER A 1 99 ? 16.169 -5.368 -19.535 1.00 66.19 99 SER A C 1
ATOM 762 O O . SER A 1 99 ? 15.563 -5.949 -18.629 1.00 66.19 99 SER A O 1
ATOM 764 N N . PRO A 1 100 ? 17.501 -5.170 -19.459 1.00 65.06 100 PRO A N 1
ATOM 765 C CA . PRO A 1 100 ? 18.315 -5.627 -18.330 1.00 65.06 100 PRO A CA 1
ATOM 766 C C . PRO A 1 100 ? 18.1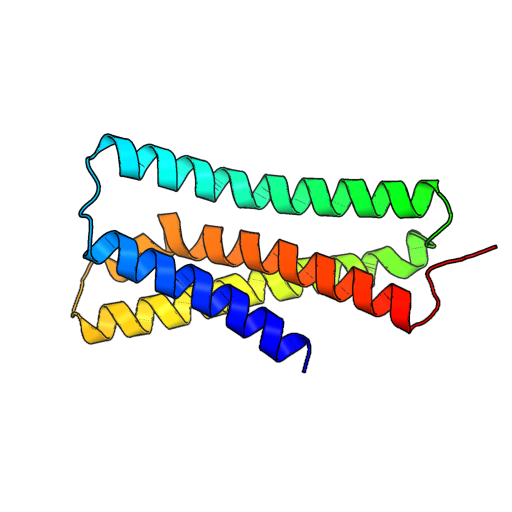00 -4.799 -17.051 1.00 65.06 100 PRO A C 1
ATOM 768 O O . PRO A 1 100 ? 18.564 -5.187 -15.981 1.00 65.06 100 PRO A O 1
ATOM 771 N N . GLN A 1 101 ? 17.401 -3.661 -17.138 1.00 64.44 101 GLN A N 1
ATOM 772 C CA . GLN A 1 101 ? 17.193 -2.734 -16.019 1.00 64.44 101 GLN A CA 1
ATOM 773 C C . GLN A 1 101 ? 15.947 -3.060 -15.173 1.00 64.44 101 GLN A C 1
ATOM 775 O O . GLN A 1 101 ? 15.774 -2.492 -14.096 1.00 64.44 101 GLN A O 1
ATOM 780 N N . GLY A 1 102 ? 15.111 -4.005 -15.612 1.00 61.47 102 GLY A N 1
ATOM 781 C CA . GLY A 1 102 ? 13.871 -4.406 -14.937 1.00 61.47 102 GLY A CA 1
ATOM 782 C C . GLY A 1 102 ? 13.982 -4.717 -13.438 1.00 61.47 102 GLY A C 1
ATOM 783 O O . GLY A 1 102 ? 13.177 -4.228 -12.647 1.00 61.47 102 GLY A O 1
ATOM 784 N N . PRO A 1 103 ? 14.987 -5.489 -12.986 1.00 60.69 103 PRO A N 1
ATOM 785 C CA . PRO A 1 103 ? 15.158 -5.769 -11.560 1.00 60.69 103 PRO A CA 1
ATOM 786 C C . PRO A 1 103 ? 15.456 -4.512 -10.730 1.00 60.69 103 PRO A C 1
ATOM 788 O O . PRO A 1 103 ? 15.029 -4.410 -9.582 1.00 60.69 103 PRO A O 1
ATOM 791 N N . PHE A 1 104 ? 16.158 -3.535 -11.311 1.00 63.38 104 PHE A N 1
ATOM 792 C CA . PHE A 1 104 ? 16.497 -2.285 -10.634 1.00 63.38 104 PHE A CA 1
ATOM 793 C C . PHE A 1 104 ? 15.279 -1.359 -10.530 1.00 63.38 104 PHE A C 1
ATOM 795 O O . PHE A 1 104 ? 15.057 -0.770 -9.471 1.00 63.38 104 PHE A O 1
ATOM 802 N N . SER A 1 105 ? 14.419 -1.288 -11.551 1.00 65.25 105 SER A N 1
ATOM 803 C CA . SER A 1 105 ? 13.194 -0.479 -11.461 1.00 65.25 105 SER A CA 1
ATOM 804 C C . SER A 1 105 ? 12.216 -1.001 -10.399 1.00 65.25 105 SER A C 1
ATOM 806 O O . SER A 1 105 ? 11.578 -0.192 -9.725 1.00 65.25 105 SER A O 1
ATOM 808 N N . ILE A 1 106 ? 12.175 -2.319 -10.147 1.00 61.56 106 ILE A N 1
ATOM 809 C CA . ILE A 1 106 ? 11.402 -2.910 -9.036 1.00 61.56 106 ILE A CA 1
ATOM 810 C C . ILE A 1 106 ? 11.898 -2.398 -7.682 1.00 61.56 106 ILE A C 1
ATOM 812 O O . ILE A 1 106 ? 11.093 -2.007 -6.841 1.00 61.56 106 ILE A O 1
ATOM 816 N N . ILE A 1 107 ? 13.212 -2.401 -7.454 1.00 61.88 107 ILE A N 1
ATOM 817 C CA . ILE A 1 107 ? 13.792 -2.084 -6.141 1.00 61.88 107 ILE A CA 1
ATOM 818 C C . ILE A 1 107 ? 13.687 -0.588 -5.837 1.00 61.88 107 ILE A C 1
ATOM 820 O O . ILE A 1 107 ? 13.345 -0.207 -4.719 1.00 61.88 107 ILE A O 1
ATOM 824 N N . PHE A 1 108 ? 13.975 0.261 -6.823 1.00 65.00 108 PHE A N 1
ATOM 825 C CA . PHE A 1 108 ? 14.156 1.691 -6.578 1.00 65.00 108 PHE A CA 1
ATOM 826 C C . PHE A 1 108 ? 12.898 2.526 -6.819 1.00 65.00 108 PHE A C 1
ATOM 828 O O . PHE A 1 108 ? 12.809 3.626 -6.275 1.00 65.00 108 PHE A O 1
ATOM 835 N N . LEU A 1 109 ? 11.927 2.024 -7.592 1.00 72.12 109 LEU A N 1
ATOM 836 C CA . LEU A 1 109 ? 10.802 2.833 -8.065 1.00 72.12 109 LEU A CA 1
ATOM 837 C C . LEU A 1 109 ? 9.442 2.123 -7.949 1.00 72.12 109 LEU A C 1
ATOM 839 O O . LEU A 1 109 ? 8.569 2.583 -7.218 1.00 72.12 109 LEU A O 1
ATOM 843 N N . ASP A 1 110 ? 9.232 1.003 -8.639 1.00 76.44 110 ASP A N 1
ATOM 844 C CA . ASP A 1 110 ? 7.900 0.387 -8.748 1.00 76.44 110 ASP A CA 1
ATOM 845 C C . ASP A 1 110 ? 7.486 -0.382 -7.491 1.00 76.44 110 ASP A C 1
ATOM 847 O O . ASP A 1 110 ? 6.312 -0.381 -7.119 1.00 76.44 110 ASP A O 1
ATOM 851 N N . GLY A 1 111 ? 8.441 -1.007 -6.802 1.00 81.44 111 GLY A N 1
ATOM 852 C CA . GLY A 1 111 ? 8.202 -1.732 -5.557 1.00 81.44 111 GLY A CA 1
ATOM 853 C C . GLY A 1 111 ? 7.698 -0.815 -4.444 1.00 81.44 111 GLY A C 1
ATOM 854 O O . GLY A 1 111 ? 6.591 -1.042 -3.948 1.00 81.44 111 GLY A O 1
ATOM 855 N N . PRO A 1 112 ? 8.432 0.251 -4.070 1.00 85.31 112 PRO A N 1
ATOM 856 C CA . PRO A 1 112 ? 7.967 1.189 -3.051 1.00 85.31 112 PRO A CA 1
ATOM 857 C C . PRO A 1 112 ? 6.653 1.885 -3.446 1.00 85.31 112 PRO A C 1
ATOM 859 O O . PRO A 1 112 ? 5.769 2.044 -2.605 1.00 85.31 112 PRO A O 1
ATOM 862 N N . LEU A 1 113 ? 6.453 2.211 -4.730 1.00 85.31 113 LEU A N 1
ATOM 863 C CA . LEU A 1 113 ? 5.176 2.742 -5.220 1.00 85.31 113 LEU A CA 1
ATOM 864 C C . LEU A 1 113 ? 4.024 1.746 -4.991 1.00 85.31 113 LEU A C 1
ATOM 866 O O . LEU A 1 113 ? 2.979 2.117 -4.451 1.00 85.31 113 LEU A O 1
ATOM 870 N N . GLY A 1 114 ? 4.228 0.474 -5.346 1.00 87.25 114 GLY A N 1
ATOM 871 C CA . GLY A 1 114 ? 3.272 -0.608 -5.115 1.00 87.25 114 GLY A CA 1
ATOM 872 C C . GLY A 1 114 ? 2.951 -0.803 -3.633 1.00 87.25 114 GLY A C 1
ATOM 873 O O . GLY A 1 114 ? 1.782 -0.941 -3.275 1.00 87.25 114 GLY A O 1
ATOM 874 N N . VAL A 1 115 ? 3.957 -0.735 -2.757 1.00 89.50 115 VAL A N 1
ATOM 875 C CA . VAL A 1 115 ? 3.788 -0.808 -1.294 1.00 89.50 115 VAL A CA 1
ATOM 876 C C . VAL A 1 115 ? 2.969 0.376 -0.769 1.00 89.50 115 VAL A C 1
ATOM 878 O O . VAL A 1 115 ? 2.041 0.179 0.021 1.00 89.50 115 VAL A O 1
ATOM 881 N N . GLY A 1 116 ? 3.265 1.600 -1.216 1.00 87.75 1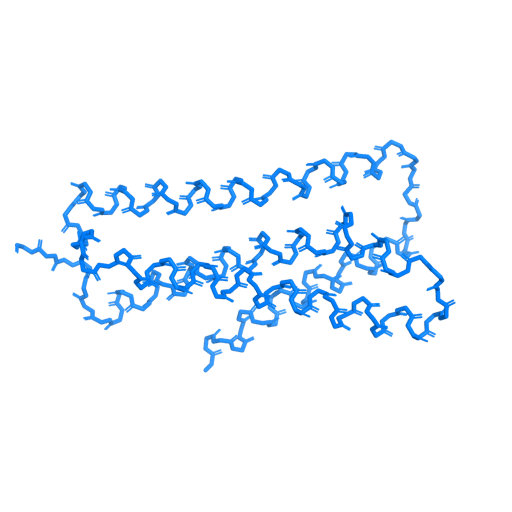16 GLY A N 1
ATOM 882 C CA . GLY A 1 116 ? 2.553 2.811 -0.796 1.00 87.75 116 GLY A CA 1
ATOM 883 C C . GLY A 1 116 ? 1.081 2.796 -1.214 1.00 87.75 116 GLY A C 1
ATOM 884 O O . GLY A 1 116 ? 0.192 3.019 -0.390 1.00 87.75 116 GLY A O 1
ATOM 885 N N . LEU A 1 117 ? 0.803 2.442 -2.471 1.00 89.31 117 LEU A N 1
ATOM 886 C CA . LEU A 1 117 ? -0.565 2.286 -2.973 1.00 89.31 117 LEU A CA 1
ATOM 887 C C . LEU A 1 117 ? -1.296 1.125 -2.295 1.00 89.31 117 LEU A C 1
ATOM 889 O O . LEU A 1 117 ? -2.461 1.266 -1.924 1.00 89.31 117 LEU A O 1
ATOM 893 N N . GLY A 1 118 ? -0.611 0.001 -2.080 1.00 91.44 118 GLY A N 1
ATOM 894 C CA . GLY A 1 118 ? -1.137 -1.138 -1.333 1.00 91.44 118 GLY A CA 1
ATOM 895 C C . GLY A 1 118 ? -1.556 -0.745 0.083 1.00 91.44 118 GLY A C 1
ATOM 896 O O . GLY A 1 118 ? -2.663 -1.058 0.508 1.00 91.44 118 GLY A O 1
ATOM 897 N N . THR A 1 119 ? -0.733 0.036 0.779 1.00 92.81 119 THR A N 1
ATOM 898 C CA . THR A 1 119 ? -1.037 0.569 2.117 1.00 92.81 119 THR A CA 1
ATOM 899 C C . THR A 1 119 ? -2.329 1.398 2.109 1.00 92.81 119 THR A C 1
ATOM 901 O O . THR A 1 119 ? -3.218 1.161 2.929 1.00 92.81 119 THR A O 1
ATOM 904 N N . LEU A 1 120 ? -2.487 2.314 1.143 1.00 90.56 120 LEU A N 1
ATOM 905 C CA . LEU A 1 120 ? -3.696 3.138 1.002 1.00 90.56 120 LEU A CA 1
ATOM 906 C C . LEU A 1 120 ? -4.942 2.300 0.698 1.00 90.56 120 LEU A C 1
ATOM 908 O O . LEU A 1 120 ? -5.991 2.497 1.313 1.00 90.56 120 LEU A O 1
ATOM 912 N N . VAL A 1 121 ? -4.835 1.340 -0.225 1.00 92.44 121 VAL A N 1
ATOM 913 C CA . VAL A 1 121 ? -5.939 0.427 -0.550 1.00 92.44 121 VAL A CA 1
ATOM 914 C C . VAL A 1 121 ? -6.319 -0.399 0.677 1.00 92.44 121 VAL A C 1
ATOM 916 O O . VAL A 1 121 ? -7.503 -0.493 0.996 1.00 92.44 121 VAL A O 1
ATOM 919 N N . GLY A 1 122 ? -5.344 -0.950 1.401 1.00 91.75 122 GLY A N 1
ATOM 920 C CA . GLY A 1 122 ? -5.583 -1.723 2.619 1.00 91.75 122 GLY A CA 1
ATOM 921 C C . GLY A 1 122 ? -6.275 -0.915 3.708 1.00 91.75 122 GLY A C 1
ATOM 922 O O . GLY A 1 122 ? -7.204 -1.416 4.348 1.00 91.75 122 GLY A O 1
ATOM 923 N N . PHE A 1 123 ? -5.895 0.350 3.862 1.00 92.62 123 PHE A N 1
ATOM 924 C CA . PHE A 1 123 ? -6.551 1.272 4.778 1.00 92.62 123 PHE A CA 1
ATOM 925 C C . PHE A 1 123 ? -8.013 1.541 4.391 1.00 92.62 123 PHE A C 1
ATOM 927 O O . PHE A 1 123 ? -8.911 1.373 5.217 1.00 92.62 123 PHE A O 1
ATOM 934 N N . VAL A 1 124 ? -8.279 1.880 3.125 1.00 91.62 124 VAL A N 1
ATOM 935 C CA . VAL A 1 124 ? -9.648 2.117 2.629 1.00 91.62 124 VAL A CA 1
ATOM 936 C C . VAL A 1 124 ? -10.506 0.856 2.754 1.00 91.62 124 VAL A C 1
ATOM 938 O O . VAL A 1 124 ? -11.661 0.933 3.169 1.00 91.62 124 VAL A O 1
ATOM 941 N N . MET A 1 125 ? -9.955 -0.318 2.440 1.00 90.31 125 MET A N 1
ATOM 942 C CA . MET A 1 125 ? -10.666 -1.593 2.574 1.00 90.31 125 MET A CA 1
ATOM 943 C C . MET A 1 125 ? -11.046 -1.882 4.022 1.00 90.31 125 MET A C 1
ATOM 945 O O . MET A 1 125 ? -12.168 -2.325 4.270 1.00 90.31 125 MET A O 1
ATOM 949 N N . TRP A 1 126 ? -10.145 -1.605 4.963 1.00 93.38 126 TRP A N 1
ATOM 950 C CA . TRP A 1 126 ? -10.439 -1.743 6.383 1.00 93.38 126 TRP A CA 1
ATOM 951 C C . TRP A 1 126 ? -11.533 -0.764 6.823 1.00 93.38 126 TRP A C 1
ATOM 953 O O . TRP A 1 126 ? -12.513 -1.205 7.417 1.00 93.38 126 TRP A O 1
ATOM 963 N N . LEU A 1 127 ? -11.454 0.519 6.439 1.00 90.25 127 LEU A N 1
ATOM 964 C CA . LEU A 1 127 ? -12.500 1.514 6.730 1.00 90.25 127 LEU A CA 1
ATOM 965 C C . LEU A 1 127 ? -13.881 1.080 6.219 1.00 90.25 127 LEU A C 1
ATOM 967 O O . LEU A 1 127 ? -14.885 1.207 6.919 1.00 90.25 127 LEU A O 1
ATOM 971 N N . LEU A 1 128 ? -13.940 0.559 4.993 1.00 89.00 128 LEU A N 1
ATOM 972 C CA . LEU A 1 128 ? -15.182 0.061 4.410 1.00 89.00 128 LEU A CA 1
ATOM 973 C C . LEU A 1 128 ? -15.695 -1.185 5.142 1.00 89.00 128 LEU A C 1
ATOM 975 O O . LEU A 1 128 ? -16.901 -1.329 5.322 1.00 89.00 128 LEU A O 1
ATOM 979 N N . LYS A 1 129 ? -14.794 -2.073 5.578 1.00 89.44 129 LYS A N 1
ATOM 980 C CA . LYS A 1 129 ? -15.147 -3.273 6.340 1.00 89.44 129 LYS A CA 1
ATOM 981 C C . LYS A 1 129 ? -15.755 -2.910 7.696 1.00 89.44 129 LYS A C 1
ATOM 983 O O . LYS A 1 129 ? -16.848 -3.374 7.999 1.00 89.44 129 LYS A O 1
ATOM 988 N N . ILE A 1 130 ? -15.106 -2.045 8.479 1.00 88.12 130 ILE A N 1
ATOM 989 C CA . ILE A 1 130 ? -15.622 -1.654 9.803 1.00 88.12 130 ILE A CA 1
ATOM 990 C C . ILE A 1 130 ? -16.957 -0.905 9.710 1.00 88.12 130 ILE A C 1
ATOM 992 O O . ILE A 1 130 ? -17.796 -1.034 10.601 1.00 88.12 130 ILE A O 1
ATOM 996 N N . LYS A 1 131 ? -17.173 -0.158 8.618 1.00 85.75 131 LYS A N 1
ATOM 997 C CA . LYS A 1 131 ? -18.441 0.521 8.342 1.00 85.75 131 LYS A CA 1
ATOM 998 C C . LYS A 1 131 ? -19.560 -0.481 8.055 1.00 85.75 131 LYS A C 1
ATOM 1000 O O . LYS A 1 131 ? -20.638 -0.349 8.623 1.00 85.75 131 LYS A O 1
ATOM 1005 N N . ASP A 1 132 ? -19.305 -1.469 7.201 1.00 85.38 132 ASP A N 1
ATOM 1006 C CA . ASP A 1 132 ? -20.307 -2.475 6.831 1.00 85.38 132 ASP A CA 1
ATOM 1007 C C . ASP A 1 132 ? -20.643 -3.424 7.987 1.00 85.38 132 ASP A C 1
ATOM 1009 O O . ASP A 1 132 ? -21.788 -3.838 8.133 1.00 85.38 132 ASP A O 1
ATOM 1013 N N . GLU A 1 133 ? -19.663 -3.746 8.833 1.00 84.19 133 GLU A N 1
ATOM 1014 C CA . GLU A 1 133 ? -19.861 -4.591 10.017 1.00 84.19 133 GLU A CA 1
ATOM 1015 C C . GLU A 1 133 ? -20.572 -3.857 11.170 1.00 84.19 133 GLU A C 1
ATOM 1017 O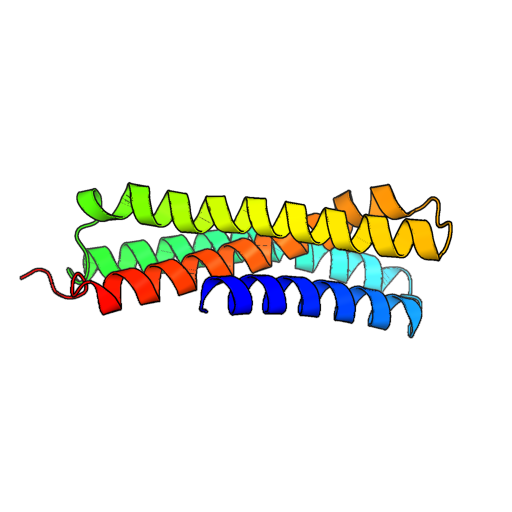 O . GLU A 1 133 ? -20.795 -4.450 12.223 1.00 84.19 133 GLU A O 1
ATOM 1022 N N . GLY A 1 134 ? -20.907 -2.571 11.009 1.00 77.38 134 GLY A N 1
ATOM 1023 C CA . GLY A 1 134 ? -21.567 -1.771 12.046 1.00 77.38 134 GLY A CA 1
ATOM 1024 C C . GLY A 1 134 ? -20.677 -1.449 13.250 1.00 77.38 134 GLY A C 1
ATOM 1025 O O . GLY A 1 134 ? -21.153 -0.898 14.237 1.00 77.38 134 GLY A O 1
ATOM 1026 N N . LYS A 1 135 ? -19.371 -1.721 13.170 1.00 78.81 135 LYS A N 1
ATOM 1027 C CA . LYS A 1 135 ? -18.391 -1.509 14.252 1.00 78.81 135 LYS A CA 1
ATOM 1028 C C . LYS A 1 135 ? -17.895 -0.058 14.341 1.00 78.81 135 LYS A C 1
ATOM 1030 O O . LYS A 1 135 ? -16.818 0.194 14.872 1.00 78.81 135 LYS A O 1
ATOM 1035 N N . TRP A 1 136 ? -18.656 0.879 13.769 1.00 74.81 136 TRP A N 1
ATOM 1036 C CA . TRP A 1 136 ? -18.313 2.302 13.636 1.00 74.81 136 TRP A CA 1
ATOM 1037 C C . TRP A 1 136 ? -18.820 3.168 14.801 1.00 74.81 136 TRP A C 1
ATOM 1039 O O . TRP A 1 136 ? -18.423 4.324 14.928 1.00 74.81 136 TRP A O 1
ATOM 1049 N N . ASN A 1 137 ? -19.677 2.621 15.661 1.00 68.81 137 ASN A N 1
ATOM 1050 C CA . ASN A 1 137 ? -20.140 3.273 16.879 1.00 68.81 137 ASN A CA 1
ATOM 1051 C C . ASN A 1 137 ? -20.098 2.240 18.005 1.00 68.81 137 ASN A C 1
ATOM 1053 O O . ASN A 1 137 ? -20.931 1.337 18.044 1.00 68.81 137 ASN A O 1
ATOM 1057 N N . TYR A 1 138 ? -19.121 2.360 18.898 1.00 58.34 138 TYR A N 1
ATOM 1058 C CA . TYR A 1 138 ? -19.156 1.657 20.173 1.00 58.34 138 TYR A CA 1
ATOM 1059 C C . TYR A 1 138 ? -19.559 2.683 21.232 1.00 58.34 138 TYR A C 1
ATOM 1061 O O . TYR A 1 138 ? -18.738 3.510 21.628 1.00 58.34 138 TYR A O 1
ATOM 1069 N N . GLU A 1 139 ? -20.835 2.656 21.625 1.00 52.94 139 GLU A N 1
ATOM 1070 C CA . GLU A 1 139 ? -21.286 3.297 22.868 1.00 52.94 139 GLU A CA 1
ATOM 1071 C C . GLU A 1 139 ? -20.674 2.596 24.091 1.00 52.94 139 GLU A C 1
ATOM 1073 O O . GLU A 1 139 ? -20.532 1.345 24.069 1.00 52.94 139 GLU A O 1
#

Radius of gyration: 17.27 Å; chains: 1; bounding box: 40×25×47 Å

Sequence (139 aa):
MRRIIGCTLISLAILMRAVVLEAHPPSPPLEDYLVMGIWVLVPMAFLLSIIVFLILGLLKKIRLAEQFFDFFCSVFGWALGGLGIASAVVIAISAYYASPQGPFSIIFLDGPLGVGLGTLVGFVMWLLKIKDEGKWNYE

pLDDT: mean 79.89, std 11.01, range [52.41, 93.38]